Protein AF-A0A1F4VG11-F1 (afdb_monomer_lite)

Sequence (97 aa):
MWNREKVLSSIQYATGWALLFLFGYSFALPVFIGNVPKIPFLNPFIFPLLILTFFTHATLGVRSTSLRYRIWRPWLDLVFAAVWFFLCLTFLLVYLG

Foldseek 3Di:
DVVVLVVLVVLLVVLVVLLCVLCCQPPVVCVVPVDRDDDVVCNVCSQLSNLLSVLSNVLSVVQVVCVVVVNDDPCVVVVSVVVSVVSSVVSVVVSVD

Organism: NCBI:txid1802619

pLDDT: mean 90.59, std 6.23, range [57.16, 98.06]

Radius of gyration: 15.87 Å; chains: 1; bounding box: 39×28×46 Å

Structure (mmCIF, N/CA/C/O backbone):
data_AF-A0A1F4VG11-F1
#
_entry.id   AF-A0A1F4VG11-F1
#
loop_
_atom_site.group_PDB
_atom_site.id
_atom_site.type_symbol
_atom_site.label_atom_id
_atom_site.label_alt_id
_atom_site.label_comp_id
_atom_site.label_asym_id
_atom_site.label_entity_id
_atom_site.label_seq_id
_atom_site.pdbx_PDB_ins_code
_atom_site.Cartn_x
_atom_site.Cartn_y
_atom_site.Cartn_z
_atom_site.occupancy
_atom_site.B_iso_or_equiv
_atom_site.auth_seq_id
_atom_site.auth_comp_id
_atom_site.auth_asym_id
_atom_site.auth_atom_id
_atom_site.pdbx_PDB_model_num
ATOM 1 N N . MET A 1 1 ? -5.724 7.222 20.930 1.00 57.16 1 MET A N 1
ATOM 2 C CA . MET A 1 1 ? -6.467 6.853 19.698 1.00 57.16 1 MET A CA 1
ATOM 3 C C . MET A 1 1 ? -6.246 7.847 18.556 1.00 57.16 1 MET A C 1
ATOM 5 O O . MET A 1 1 ? -5.888 7.397 17.479 1.00 57.16 1 MET A O 1
ATOM 9 N N . TRP A 1 2 ? -6.346 9.166 18.781 1.00 62.88 2 TRP A N 1
ATOM 10 C CA . TRP A 1 2 ? -6.170 10.198 17.739 1.00 62.88 2 TRP A CA 1
ATOM 11 C C . TRP A 1 2 ? -4.838 10.126 16.959 1.00 62.88 2 TRP A C 1
ATOM 13 O O .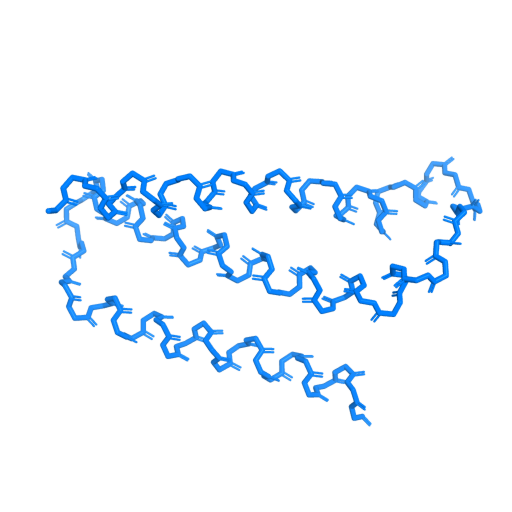 TRP A 1 2 ? -4.837 10.179 15.732 1.00 62.88 2 TRP A O 1
ATOM 23 N N . ASN A 1 3 ? -3.706 9.911 17.645 1.00 83.44 3 ASN A N 1
ATOM 24 C CA . ASN A 1 3 ? -2.395 9.833 16.980 1.00 83.44 3 ASN A CA 1
ATOM 25 C C . ASN A 1 3 ? -2.260 8.636 16.028 1.00 83.44 3 ASN A C 1
ATOM 27 O O . ASN A 1 3 ? -1.660 8.775 14.967 1.00 83.44 3 ASN A O 1
ATOM 31 N N . ARG A 1 4 ? -2.843 7.480 16.370 1.00 87.06 4 ARG A N 1
ATOM 32 C CA . ARG A 1 4 ? -2.787 6.276 15.525 1.00 87.06 4 ARG A CA 1
ATOM 33 C C . ARG A 1 4 ? -3.529 6.494 14.210 1.00 87.06 4 ARG A C 1
ATOM 35 O O . ARG A 1 4 ? -2.980 6.211 13.155 1.00 87.06 4 ARG A O 1
ATOM 42 N N . GLU A 1 5 ? -4.748 7.024 14.272 1.00 88.56 5 GLU A N 1
ATOM 43 C CA . GLU A 1 5 ? -5.553 7.284 13.072 1.00 88.56 5 GLU A CA 1
ATOM 44 C C . GLU A 1 5 ? -4.902 8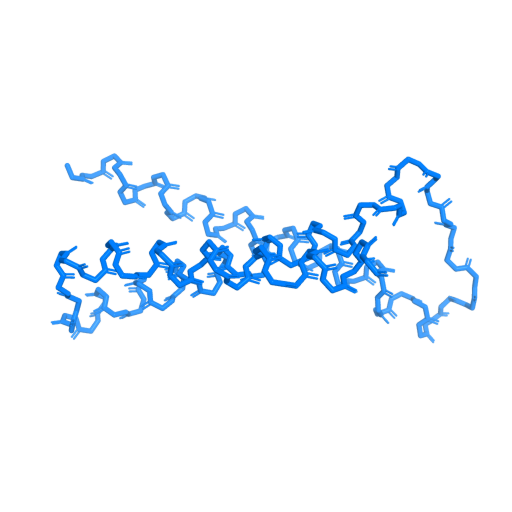.328 12.167 1.00 88.56 5 GLU A C 1
ATOM 46 O O . GLU A 1 5 ? -4.883 8.162 10.950 1.00 88.56 5 GLU A O 1
ATOM 51 N N . LYS A 1 6 ? -4.285 9.361 12.754 1.00 91.00 6 LYS A N 1
ATOM 52 C CA . LYS A 1 6 ? -3.519 10.350 11.993 1.00 91.00 6 LYS A CA 1
ATOM 53 C C . LYS A 1 6 ? -2.333 9.710 11.268 1.00 91.00 6 LYS A C 1
ATOM 55 O O . LYS A 1 6 ? -2.144 9.973 10.088 1.00 91.00 6 LYS A O 1
ATOM 60 N N . VAL A 1 7 ? -1.570 8.844 11.941 1.00 93.94 7 VAL A N 1
ATOM 61 C CA . VAL A 1 7 ? -0.445 8.120 11.323 1.00 93.94 7 VAL A CA 1
ATOM 62 C C . VAL A 1 7 ? -0.928 7.203 10.200 1.00 93.94 7 VAL A C 1
ATOM 64 O O . VAL A 1 7 ? -0.392 7.267 9.099 1.00 93.94 7 VAL A O 1
ATOM 67 N N . LEU A 1 8 ? -1.962 6.392 10.439 1.00 92.56 8 LEU A N 1
ATOM 68 C CA . LEU A 1 8 ? -2.495 5.474 9.428 1.00 92.56 8 LEU A CA 1
ATOM 69 C C . LEU A 1 8 ? -3.062 6.220 8.213 1.00 92.56 8 LEU A C 1
ATOM 71 O O . LEU A 1 8 ? -2.818 5.811 7.082 1.00 92.56 8 LEU A O 1
ATOM 75 N N . SER A 1 9 ? -3.750 7.341 8.432 1.00 93.44 9 SER A N 1
ATOM 76 C CA . SER A 1 9 ? -4.229 8.214 7.357 1.00 93.44 9 SER A CA 1
ATOM 77 C C . SER A 1 9 ? -3.072 8.809 6.546 1.00 93.44 9 SER A C 1
ATOM 79 O O . SER A 1 9 ? -3.082 8.746 5.317 1.00 93.44 9 SER A O 1
ATOM 81 N N . SER A 1 10 ? -2.016 9.294 7.211 1.00 96.25 10 SER A N 1
ATOM 82 C CA . SER A 1 10 ? -0.810 9.784 6.531 1.00 96.25 10 SER A CA 1
ATOM 83 C C . SER A 1 10 ? -0.116 8.693 5.710 1.00 96.25 10 SER A C 1
ATOM 85 O O . SER A 1 10 ? 0.320 8.959 4.592 1.00 96.25 10 SER A O 1
ATOM 87 N N . ILE A 1 11 ? -0.041 7.460 6.223 1.00 96.38 11 ILE A N 1
ATOM 88 C CA . ILE A 1 11 ? 0.514 6.316 5.482 1.00 96.38 11 ILE A CA 1
ATOM 89 C C . ILE A 1 11 ? -0.358 6.003 4.263 1.00 96.38 11 ILE A C 1
ATOM 91 O O . ILE A 1 11 ? 0.167 5.804 3.168 1.00 96.38 11 ILE A O 1
ATOM 95 N N . GLN A 1 12 ? -1.684 5.991 4.412 1.00 96.38 12 GLN A N 1
ATOM 96 C CA . GLN A 1 12 ? -2.598 5.757 3.294 1.00 96.38 12 GLN A CA 1
ATOM 97 C C . GLN A 1 12 ? -2.445 6.830 2.204 1.00 96.38 12 GLN A C 1
ATOM 99 O O . GLN A 1 12 ? -2.427 6.510 1.015 1.00 96.38 12 GLN A O 1
ATOM 104 N N . TYR A 1 13 ? -2.288 8.092 2.604 1.00 96.62 13 TYR A N 1
ATOM 105 C CA . TYR A 1 13 ? -2.040 9.202 1.690 1.00 96.62 13 TYR A CA 1
ATOM 106 C C . TYR A 1 13 ? -0.706 9.042 0.948 1.00 96.62 13 TYR A C 1
ATOM 108 O O . TYR A 1 13 ? -0.670 9.105 -0.280 1.00 96.62 13 TYR A O 1
ATOM 116 N N . ALA A 1 14 ? 0.380 8.765 1.675 1.00 97.31 14 ALA A N 1
ATOM 117 C CA . ALA A 1 14 ? 1.704 8.565 1.089 1.00 97.31 14 ALA A CA 1
ATOM 118 C C . ALA A 1 14 ? 1.732 7.374 0.117 1.00 97.31 14 ALA A C 1
ATOM 120 O O . ALA A 1 14 ? 2.265 7.482 -0.985 1.00 97.31 14 ALA A O 1
ATOM 121 N N . THR A 1 15 ? 1.107 6.256 0.495 1.00 97.44 15 THR A N 1
ATOM 122 C CA . THR A 1 15 ? 1.007 5.065 -0.362 1.00 97.44 15 THR A CA 1
ATOM 123 C C . THR A 1 15 ? 0.146 5.307 -1.602 1.00 97.44 15 THR A C 1
ATOM 125 O O . THR A 1 15 ? 0.479 4.801 -2.668 1.00 97.44 15 THR A O 1
ATOM 128 N N . GLY A 1 16 ? -0.898 6.137 -1.516 1.00 96.88 16 GLY A N 1
ATOM 129 C CA . GLY A 1 16 ? -1.681 6.548 -2.686 1.00 96.88 16 GLY A CA 1
ATOM 130 C C . GLY A 1 16 ? -0.839 7.311 -3.713 1.00 96.88 16 GLY A C 1
ATOM 131 O O . GLY A 1 16 ? -0.852 6.979 -4.897 1.00 96.88 16 GLY A O 1
ATOM 132 N N . TRP A 1 17 ? -0.037 8.277 -3.258 1.00 98.06 17 TRP A N 1
ATOM 133 C CA . TRP A 1 17 ? 0.906 8.988 -4.128 1.00 98.06 17 TRP A CA 1
ATOM 134 C C . TRP A 1 17 ? 1.988 8.073 -4.696 1.00 98.06 17 TRP A C 1
ATOM 136 O O . TRP A 1 17 ? 2.261 8.114 -5.894 1.00 98.06 17 TRP A O 1
ATOM 146 N N . ALA A 1 18 ? 2.583 7.218 -3.864 1.00 96.31 18 ALA A N 1
ATOM 147 C CA . ALA A 1 18 ? 3.593 6.270 -4.316 1.00 96.31 18 ALA A CA 1
ATOM 148 C C . ALA A 1 18 ? 3.042 5.316 -5.389 1.00 96.31 18 ALA A C 1
ATOM 150 O O . ALA A 1 18 ? 3.726 5.068 -6.377 1.00 96.31 18 ALA A O 1
ATOM 151 N N . LEU A 1 19 ? 1.794 4.849 -5.261 1.00 96.62 19 LEU A N 1
ATOM 152 C CA . LEU A 1 19 ? 1.139 4.049 -6.299 1.00 96.62 19 LEU A CA 1
ATOM 153 C C . LEU A 1 19 ? 0.968 4.815 -7.604 1.00 96.62 19 LEU A C 1
ATOM 155 O O . LEU A 1 19 ? 1.275 4.261 -8.654 1.00 96.62 19 LEU A O 1
ATOM 159 N N . LEU A 1 20 ? 0.519 6.071 -7.550 1.00 96.12 20 LEU A N 1
ATOM 160 C CA . LEU A 1 20 ? 0.380 6.899 -8.749 1.00 96.12 20 LEU A CA 1
ATOM 161 C C . LEU A 1 20 ? 1.711 7.018 -9.499 1.00 96.12 20 LEU A C 1
ATOM 163 O O . LEU A 1 20 ? 1.746 6.830 -10.714 1.00 96.12 20 LEU A O 1
ATOM 167 N N . PHE A 1 21 ? 2.812 7.263 -8.784 1.00 94.31 21 PHE A N 1
ATOM 168 C CA . PHE A 1 21 ? 4.133 7.372 -9.404 1.00 94.31 21 PHE A CA 1
ATOM 169 C C . PHE A 1 21 ? 4.668 6.031 -9.904 1.00 94.31 21 PHE A C 1
ATOM 171 O O . PHE A 1 21 ? 5.117 5.949 -11.045 1.00 94.31 21 PHE A O 1
ATOM 178 N N . LEU A 1 22 ? 4.609 4.977 -9.087 1.00 93.38 22 LEU A N 1
ATOM 179 C CA . LEU A 1 22 ? 5.119 3.656 -9.456 1.00 93.38 22 LEU A CA 1
ATOM 180 C C . LEU A 1 22 ? 4.334 3.065 -10.630 1.00 93.38 22 LEU A C 1
ATOM 182 O O . LEU A 1 22 ? 4.936 2.551 -11.572 1.00 93.38 22 LEU A O 1
ATOM 186 N N . PHE A 1 23 ? 3.004 3.166 -10.607 1.00 92.62 23 PHE A N 1
ATOM 187 C CA . PHE A 1 23 ? 2.152 2.693 -11.693 1.00 92.62 23 PHE A CA 1
ATOM 188 C C . PHE A 1 23 ? 2.317 3.558 -12.944 1.00 92.62 23 PHE A C 1
ATOM 190 O O . PHE A 1 23 ? 2.475 3.036 -14.049 1.00 92.62 23 PHE A O 1
ATOM 197 N N . GLY A 1 24 ? 2.350 4.881 -12.763 1.00 92.50 24 GLY A N 1
ATOM 198 C CA . GLY A 1 24 ? 2.585 5.839 -13.834 1.00 92.50 24 GLY A CA 1
ATOM 199 C C . GLY A 1 24 ? 3.890 5.560 -14.573 1.00 92.50 24 GLY A C 1
ATOM 200 O O . GLY A 1 24 ? 3.886 5.416 -15.788 1.00 92.50 24 GLY A O 1
ATOM 201 N N . TYR A 1 25 ? 4.994 5.401 -13.846 1.00 90.94 25 TYR A N 1
ATOM 202 C CA . TYR A 1 25 ? 6.305 5.112 -14.425 1.00 90.94 25 TYR A CA 1
ATOM 203 C C . TYR A 1 25 ? 6.381 3.723 -15.079 1.00 90.94 25 TYR A C 1
ATOM 205 O O . TYR A 1 25 ? 6.941 3.594 -16.165 1.00 90.94 25 TYR A O 1
ATOM 213 N N . SER A 1 26 ? 5.814 2.693 -14.443 1.00 88.69 26 SER A N 1
ATOM 214 C CA . SER A 1 26 ? 6.032 1.295 -14.856 1.00 88.69 26 SER A CA 1
ATOM 215 C C . SER A 1 26 ? 5.051 0.796 -15.917 1.00 88.69 26 SER A C 1
ATOM 217 O O . SER A 1 26 ? 5.402 -0.097 -16.681 1.00 88.69 26 SER A O 1
ATOM 219 N N . PHE A 1 27 ? 3.834 1.349 -15.968 1.00 89.38 27 PHE A N 1
ATOM 220 C CA . PHE A 1 27 ? 2.764 0.871 -16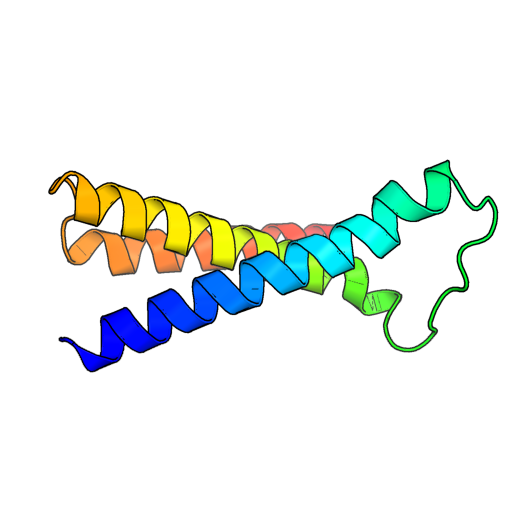.852 1.00 89.38 27 PHE A CA 1
ATOM 221 C C . PHE A 1 27 ? 2.200 1.957 -17.763 1.00 89.38 27 PHE A C 1
ATOM 223 O O . PHE A 1 27 ? 1.968 1.684 -18.936 1.00 89.38 27 PHE A O 1
ATOM 230 N N . ALA A 1 28 ? 1.988 3.181 -17.267 1.00 90.69 28 ALA A N 1
ATOM 231 C CA . ALA A 1 28 ? 1.376 4.234 -18.082 1.00 90.69 28 ALA A CA 1
ATOM 232 C C . ALA A 1 28 ? 2.380 4.888 -19.043 1.00 90.69 28 ALA A C 1
ATOM 234 O O . ALA A 1 28 ? 2.108 5.029 -20.230 1.00 90.69 28 ALA A O 1
ATOM 235 N N . LEU A 1 29 ? 3.560 5.268 -18.551 1.00 90.31 29 LEU A N 1
ATOM 236 C CA . LEU A 1 29 ? 4.579 5.970 -19.327 1.00 90.31 29 LEU A CA 1
ATOM 237 C C . LEU A 1 29 ? 5.086 5.169 -20.544 1.00 90.31 29 LEU A C 1
ATOM 239 O O . LEU A 1 29 ? 5.220 5.782 -21.604 1.00 90.31 29 LEU A O 1
ATOM 243 N N . PRO A 1 30 ? 5.290 3.834 -20.466 1.00 90.06 30 PRO A N 1
ATOM 244 C CA . PRO A 1 30 ? 5.667 3.022 -21.626 1.00 90.06 30 PRO A CA 1
ATOM 245 C C . PRO A 1 30 ? 4.664 3.048 -22.785 1.00 90.06 30 PRO A C 1
ATOM 247 O O . PRO A 1 30 ? 5.051 2.796 -23.922 1.00 90.06 30 PRO A O 1
ATOM 250 N N . VAL A 1 31 ? 3.389 3.373 -22.528 1.00 90.31 31 VAL A N 1
ATOM 251 C CA . VAL A 1 31 ? 2.366 3.510 -23.583 1.00 90.31 31 VAL A CA 1
ATOM 252 C C . VAL A 1 31 ? 2.638 4.730 -24.466 1.00 90.31 31 VAL A C 1
ATOM 254 O O . VAL A 1 31 ? 2.363 4.702 -25.662 1.00 90.31 31 VAL A O 1
ATOM 257 N N . PHE A 1 32 ? 3.191 5.799 -23.890 1.00 91.12 32 PHE A N 1
ATOM 258 C CA . PHE A 1 32 ? 3.447 7.061 -24.591 1.00 91.12 32 PHE A CA 1
ATOM 259 C C . PHE A 1 32 ? 4.905 7.208 -25.034 1.00 91.12 32 PHE A C 1
ATOM 261 O O . PHE A 1 32 ? 5.192 7.897 -26.010 1.00 91.12 32 PHE A O 1
ATOM 268 N N . ILE A 1 33 ? 5.833 6.575 -24.312 1.00 88.25 33 ILE A N 1
ATOM 269 C CA . ILE A 1 33 ? 7.273 6.669 -24.538 1.00 88.25 33 ILE A CA 1
ATOM 270 C C . ILE A 1 33 ? 7.824 5.256 -24.715 1.00 88.25 33 ILE A C 1
ATOM 272 O O . ILE A 1 33 ? 7.961 4.513 -23.747 1.00 88.25 33 ILE A O 1
ATOM 276 N N . GLY A 1 34 ? 8.197 4.897 -25.947 1.00 76.50 34 GLY A N 1
ATOM 277 C CA . GLY A 1 34 ? 8.633 3.534 -26.280 1.00 76.50 34 GLY A CA 1
ATOM 278 C C . GLY A 1 34 ? 9.875 3.038 -25.522 1.00 76.50 34 GLY A C 1
ATOM 279 O O . GLY A 1 34 ? 10.034 1.836 -25.352 1.00 76.50 34 GLY A O 1
ATOM 280 N N . ASN A 1 35 ? 10.729 3.941 -25.023 1.00 81.75 35 ASN A N 1
ATOM 281 C CA . ASN A 1 35 ? 11.918 3.607 -24.231 1.00 81.75 35 ASN A CA 1
ATOM 282 C C . ASN A 1 35 ? 11.982 4.446 -22.949 1.00 81.75 35 ASN A C 1
ATOM 284 O O . ASN A 1 35 ? 12.737 5.415 -22.860 1.00 81.75 35 ASN A O 1
ATOM 288 N N . VAL A 1 36 ? 11.187 4.078 -21.941 1.00 85.44 36 VAL A N 1
ATOM 289 C CA . VAL A 1 36 ? 11.285 4.693 -20.609 1.00 85.44 36 VAL A CA 1
ATOM 290 C C . VAL A 1 36 ? 12.673 4.407 -20.012 1.00 85.44 36 VAL A C 1
ATOM 292 O O . VAL A 1 36 ? 13.053 3.236 -19.910 1.00 85.44 36 VAL A O 1
ATOM 295 N N . PRO A 1 37 ? 13.441 5.436 -19.598 1.00 84.69 37 PRO A N 1
ATOM 296 C CA . PRO A 1 37 ? 14.7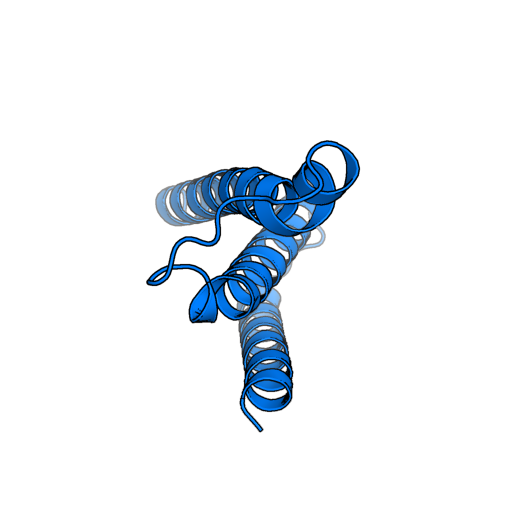62 5.240 -19.012 1.00 84.69 37 PRO A CA 1
ATOM 297 C C . PRO A 1 37 ? 14.665 4.387 -17.752 1.00 84.69 37 PRO A C 1
ATOM 299 O O . PRO A 1 37 ? 14.050 4.799 -16.768 1.00 84.69 37 PRO A O 1
ATOM 302 N N . LYS A 1 38 ? 15.278 3.201 -17.773 1.00 85.12 38 LYS A N 1
ATOM 303 C CA . LYS A 1 38 ? 15.341 2.308 -16.612 1.00 85.12 38 LYS A CA 1
ATOM 304 C C . LYS A 1 38 ? 16.338 2.861 -15.603 1.00 85.12 38 LYS A C 1
ATOM 306 O O . LYS A 1 38 ? 17.504 3.056 -15.929 1.00 85.12 38 LYS A O 1
ATOM 311 N N . ILE A 1 39 ? 15.888 3.072 -14.372 1.00 86.38 39 ILE A N 1
ATOM 312 C CA . ILE A 1 39 ? 16.744 3.509 -13.267 1.00 86.38 39 ILE A CA 1
ATOM 313 C C . ILE A 1 39 ? 17.384 2.257 -12.635 1.00 86.38 39 ILE A C 1
ATOM 315 O O . ILE A 1 39 ? 16.655 1.487 -12.006 1.00 86.38 39 ILE A O 1
ATOM 319 N N . PRO A 1 40 ? 18.707 2.019 -12.770 1.00 84.00 40 PRO A N 1
ATOM 320 C CA . PRO A 1 40 ? 19.325 0.729 -12.433 1.00 84.00 40 PRO A CA 1
ATOM 321 C C . PRO A 1 40 ? 19.095 0.272 -10.991 1.00 84.00 40 PRO A C 1
ATOM 323 O O . PRO A 1 40 ? 18.844 -0.904 -10.755 1.00 84.00 40 PRO A O 1
ATOM 326 N N . PHE A 1 41 ? 19.126 1.203 -10.034 1.00 84.75 41 PHE A N 1
ATOM 327 C CA . PHE A 1 41 ? 18.910 0.886 -8.624 1.00 84.75 41 PHE A CA 1
ATOM 328 C C . PHE A 1 41 ? 17.436 0.663 -8.276 1.00 84.75 41 PHE A C 1
ATOM 330 O O . PHE A 1 41 ? 17.155 -0.066 -7.340 1.00 84.75 41 PHE A O 1
ATOM 337 N N . LEU A 1 42 ? 16.497 1.293 -8.988 1.00 83.81 42 LEU A N 1
ATOM 338 C CA . LEU A 1 42 ? 15.067 1.233 -8.673 1.00 83.81 42 LEU A CA 1
ATOM 339 C C . LEU A 1 42 ? 14.402 0.038 -9.352 1.00 83.81 42 LEU A C 1
ATOM 341 O O . LEU A 1 42 ? 13.553 -0.614 -8.755 1.00 83.81 42 LEU A O 1
ATOM 345 N N . ASN A 1 43 ? 14.813 -0.256 -10.586 1.00 84.62 43 ASN A N 1
ATOM 346 C CA . ASN A 1 43 ? 14.227 -1.273 -11.448 1.00 84.62 43 ASN A CA 1
ATOM 347 C C . ASN A 1 43 ? 14.007 -2.646 -10.774 1.00 84.62 43 ASN A C 1
ATOM 349 O O . ASN A 1 43 ? 12.884 -3.141 -10.848 1.00 84.62 43 ASN A O 1
ATOM 353 N N . PRO A 1 44 ? 14.978 -3.243 -10.046 1.00 88.00 44 PRO A N 1
ATOM 354 C CA . PRO A 1 44 ? 14.747 -4.536 -9.393 1.00 88.00 44 PRO A CA 1
ATOM 355 C C . PRO A 1 44 ? 13.696 -4.476 -8.273 1.00 88.00 44 PRO A C 1
ATOM 357 O O . PRO A 1 44 ? 13.097 -5.499 -7.941 1.00 88.00 44 PRO A O 1
ATOM 360 N N . PHE A 1 45 ? 13.448 -3.291 -7.709 1.00 89.12 45 PHE A N 1
ATOM 361 C CA . PHE A 1 45 ? 12.518 -3.080 -6.601 1.00 89.12 45 PHE A CA 1
ATOM 362 C C . PHE A 1 45 ? 11.156 -2.545 -7.036 1.00 89.12 45 PHE A C 1
ATOM 364 O O . PHE A 1 45 ? 10.260 -2.495 -6.201 1.00 89.12 45 PHE A O 1
ATOM 371 N N . ILE A 1 46 ? 10.959 -2.170 -8.304 1.00 90.31 46 ILE A N 1
ATOM 372 C CA . ILE A 1 46 ? 9.688 -1.601 -8.783 1.00 90.31 46 ILE A CA 1
ATOM 373 C C . ILE A 1 46 ? 8.512 -2.508 -8.428 1.00 90.31 46 ILE A C 1
ATOM 375 O O . ILE A 1 46 ? 7.536 -2.047 -7.839 1.00 90.31 46 ILE A O 1
ATOM 379 N N . PHE A 1 47 ? 8.615 -3.797 -8.751 1.00 89.69 47 PHE A N 1
ATOM 380 C CA . PHE A 1 47 ? 7.543 -4.748 -8.488 1.00 89.69 47 PHE A CA 1
ATOM 381 C C . PHE A 1 47 ? 7.331 -4.989 -6.980 1.00 89.69 47 PHE A C 1
ATOM 383 O O . PHE A 1 47 ? 6.205 -4.798 -6.516 1.00 89.69 47 PHE A O 1
ATOM 390 N N . PRO A 1 48 ? 8.372 -5.282 -6.172 1.00 91.75 48 PRO A N 1
ATOM 391 C CA . PRO A 1 48 ? 8.250 -5.315 -4.713 1.00 91.75 48 PRO A CA 1
ATOM 392 C C . PRO A 1 48 ? 7.597 -4.069 -4.098 1.00 91.75 48 PRO A C 1
ATOM 394 O O . PRO A 1 48 ? 6.705 -4.181 -3.254 1.00 91.75 48 PRO A O 1
ATOM 397 N N . LEU A 1 49 ? 8.008 -2.878 -4.540 1.00 93.19 49 LEU A N 1
ATOM 398 C CA . LEU A 1 49 ? 7.476 -1.605 -4.060 1.00 93.19 49 LEU A CA 1
ATOM 399 C C . LEU A 1 49 ? 6.015 -1.426 -4.462 1.00 93.19 49 LEU A C 1
ATOM 401 O O . LEU A 1 49 ? 5.220 -0.985 -3.635 1.00 93.19 49 LEU A O 1
ATOM 405 N N . LEU A 1 50 ? 5.635 -1.797 -5.685 1.00 93.31 50 LEU A N 1
ATOM 406 C CA . LEU A 1 50 ? 4.243 -1.782 -6.131 1.00 93.31 50 LEU A CA 1
ATOM 407 C C . LEU A 1 50 ? 3.369 -2.682 -5.259 1.00 93.31 50 LEU A C 1
ATOM 409 O O . LEU A 1 50 ? 2.348 -2.216 -4.764 1.00 93.31 50 LEU A O 1
ATOM 413 N N . ILE A 1 51 ? 3.785 -3.928 -5.024 1.00 93.31 51 ILE A N 1
ATOM 414 C CA . ILE A 1 51 ? 3.045 -4.899 -4.207 1.00 93.31 51 ILE A CA 1
ATOM 415 C C . ILE A 1 51 ? 2.858 -4.385 -2.779 1.00 93.31 51 ILE A C 1
ATOM 417 O O . ILE A 1 51 ? 1.729 -4.311 -2.284 1.00 93.31 51 ILE A O 1
ATOM 421 N N . LEU A 1 52 ? 3.952 -3.973 -2.134 1.00 94.06 52 LEU A N 1
ATOM 422 C CA . LEU A 1 52 ? 3.917 -3.485 -0.760 1.00 94.06 52 LEU A CA 1
ATOM 423 C C . LEU A 1 52 ? 3.037 -2.237 -0.643 1.00 94.06 52 LEU A C 1
ATOM 425 O O . LEU A 1 52 ? 2.195 -2.141 0.254 1.00 94.06 52 LEU A O 1
ATOM 429 N N . THR A 1 53 ? 3.203 -1.286 -1.561 1.00 95.56 53 THR A N 1
ATOM 430 C CA . THR A 1 53 ? 2.449 -0.030 -1.546 1.00 95.56 53 THR A CA 1
ATOM 431 C C . THR A 1 53 ? 0.969 -0.283 -1.835 1.00 95.56 53 THR A C 1
ATOM 433 O O . THR A 1 53 ? 0.115 0.271 -1.144 1.00 95.56 53 THR A O 1
ATOM 436 N N . PHE A 1 54 ? 0.654 -1.171 -2.784 1.00 95.19 54 PHE A N 1
ATOM 437 C CA . PHE A 1 54 ? -0.711 -1.537 -3.160 1.00 95.19 54 PHE A CA 1
ATOM 438 C C . PHE A 1 54 ? -1.469 -2.163 -1.997 1.00 95.19 54 PHE A C 1
ATOM 440 O O . PHE A 1 54 ? -2.509 -1.643 -1.592 1.00 95.19 54 PHE A O 1
ATOM 447 N N . PHE A 1 55 ? -0.938 -3.237 -1.410 1.00 95.44 55 PHE A N 1
ATOM 448 C CA . PHE A 1 55 ? -1.628 -3.923 -0.322 1.00 95.44 55 PHE A CA 1
ATOM 449 C C . PHE A 1 55 ? -1.713 -3.066 0.938 1.00 95.44 55 PHE A C 1
ATOM 451 O O . PHE A 1 55 ? -2.725 -3.126 1.640 1.00 95.44 55 PHE A O 1
ATOM 458 N N . THR A 1 56 ? -0.708 -2.228 1.208 1.00 95.50 56 THR A N 1
ATOM 459 C CA . THR A 1 56 ? -0.773 -1.269 2.320 1.00 95.50 56 THR A CA 1
ATOM 460 C C . THR A 1 56 ? -1.885 -0.246 2.086 1.00 95.50 56 THR A C 1
ATOM 462 O O . THR A 1 56 ? -2.731 -0.051 2.960 1.00 95.50 56 THR A O 1
ATOM 465 N N . HIS A 1 57 ? -1.943 0.360 0.896 1.00 96.81 57 HIS A N 1
ATOM 466 C CA . HIS A 1 57 ? -2.975 1.336 0.547 1.00 96.81 57 HIS A CA 1
ATOM 467 C C . HIS A 1 57 ? -4.380 0.727 0.601 1.00 96.81 57 HIS A C 1
ATOM 469 O O . HIS A 1 57 ? -5.276 1.291 1.230 1.00 96.81 57 HIS A O 1
ATOM 475 N N . ALA A 1 58 ? -4.566 -0.448 -0.008 1.00 95.31 58 ALA A N 1
ATOM 476 C CA . ALA A 1 58 ? -5.842 -1.152 -0.044 1.00 95.31 58 ALA A CA 1
ATOM 477 C C . ALA A 1 58 ? -6.326 -1.526 1.365 1.00 95.31 58 ALA A C 1
ATOM 479 O O . ALA A 1 58 ? -7.473 -1.257 1.715 1.00 95.31 58 ALA A O 1
ATOM 480 N N . THR A 1 59 ? -5.442 -2.073 2.204 1.00 95.06 59 THR A N 1
ATOM 481 C CA . THR A 1 59 ? -5.768 -2.462 3.586 1.00 95.06 59 THR A CA 1
ATOM 482 C C . THR A 1 59 ? -6.213 -1.263 4.420 1.00 95.06 59 THR A C 1
ATOM 484 O O . THR A 1 59 ? -7.254 -1.308 5.082 1.00 95.06 59 THR A O 1
ATOM 487 N N . LEU A 1 60 ? -5.466 -0.158 4.352 1.00 95.00 60 LEU A N 1
ATOM 488 C CA . LEU A 1 60 ? -5.826 1.069 5.061 1.00 95.00 60 LEU A CA 1
ATOM 489 C C . LEU A 1 60 ? -7.105 1.699 4.497 1.00 95.00 60 LEU A C 1
ATOM 491 O O . LEU A 1 60 ? -7.928 2.185 5.271 1.00 95.00 60 LEU A O 1
ATOM 495 N N . GLY A 1 61 ? -7.319 1.624 3.182 1.00 95.06 61 GLY A N 1
ATOM 496 C CA . GLY A 1 61 ? -8.541 2.084 2.526 1.00 95.06 61 GLY A CA 1
ATOM 497 C C . GLY A 1 61 ? -9.782 1.322 2.967 1.00 95.06 61 GLY A C 1
ATOM 498 O O . GLY A 1 61 ? -10.769 1.945 3.354 1.00 95.06 61 GLY A O 1
ATOM 499 N N . VAL A 1 62 ? -9.726 -0.011 2.998 1.00 94.12 62 VAL A N 1
ATOM 500 C CA . VAL A 1 62 ? -10.834 -0.840 3.494 1.00 94.12 62 VAL A CA 1
ATOM 501 C C . VAL A 1 62 ? -11.136 -0.511 4.952 1.00 94.12 62 VAL A C 1
ATOM 503 O O . VAL A 1 62 ? -12.300 -0.309 5.304 1.00 94.12 62 VAL A O 1
ATOM 506 N N . ARG A 1 63 ? -10.105 -0.381 5.794 1.00 93.38 63 ARG A N 1
ATOM 507 C CA . ARG A 1 63 ? -10.261 0.010 7.199 1.00 93.38 63 ARG A CA 1
ATOM 508 C C . ARG A 1 63 ? -10.896 1.392 7.355 1.00 93.38 63 ARG A C 1
ATOM 510 O O . ARG A 1 63 ? -11.856 1.536 8.108 1.00 93.38 63 ARG A O 1
ATOM 517 N N . SER A 1 64 ? -10.383 2.396 6.647 1.00 93.19 64 SER A N 1
ATOM 518 C CA . SER A 1 64 ? -10.872 3.780 6.689 1.00 93.19 64 SER A CA 1
ATOM 519 C C . SER A 1 64 ? -12.344 3.869 6.272 1.00 93.19 64 SER A C 1
ATOM 521 O O . SER A 1 64 ? -13.179 4.412 7.001 1.00 93.19 64 SER A O 1
ATOM 523 N N . THR A 1 65 ? -12.700 3.224 5.159 1.00 94.19 65 THR A N 1
ATOM 524 C CA . THR A 1 65 ? -14.084 3.116 4.684 1.00 94.19 65 THR A CA 1
ATOM 525 C C . THR A 1 65 ? -14.969 2.391 5.700 1.00 94.19 65 THR A C 1
ATOM 527 O O . THR A 1 65 ? -16.053 2.862 6.039 1.00 94.19 65 THR A O 1
ATOM 530 N N . SER A 1 66 ? -14.494 1.284 6.263 1.00 93.75 66 SER A N 1
ATOM 531 C CA . SER A 1 66 ? -15.243 0.505 7.253 1.00 93.75 66 SER A CA 1
ATOM 532 C C . SER A 1 66 ? -15.491 1.268 8.556 1.00 93.75 66 SER A C 1
ATOM 534 O O . SER A 1 66 ? -16.564 1.152 9.152 1.00 93.75 66 SER A O 1
ATOM 536 N N . LEU A 1 67 ? -14.524 2.073 9.001 1.00 91.81 67 LEU A N 1
ATOM 537 C CA . LEU A 1 67 ? -14.684 2.969 10.147 1.00 91.81 67 LEU A CA 1
ATOM 538 C C . LEU A 1 67 ? -15.726 4.052 9.858 1.00 91.81 67 LEU A C 1
ATOM 540 O O . LEU A 1 67 ? -16.595 4.294 10.697 1.00 91.81 67 LEU A O 1
ATOM 544 N N . ARG A 1 68 ? -15.698 4.649 8.656 1.00 93.56 68 ARG A N 1
ATOM 545 C CA . ARG A 1 68 ? -16.690 5.645 8.217 1.00 93.56 68 ARG A CA 1
ATOM 546 C C . ARG A 1 68 ? -18.119 5.097 8.272 1.00 93.56 68 ARG A C 1
ATOM 548 O O . ARG A 1 68 ? -19.019 5.810 8.708 1.00 93.56 68 ARG A O 1
ATOM 555 N N . TYR A 1 69 ? -18.314 3.837 7.885 1.00 95.62 69 TYR A N 1
ATOM 556 C CA . TYR A 1 69 ? -19.615 3.158 7.925 1.00 95.62 69 TYR A CA 1
ATOM 557 C C . TYR A 1 69 ? -19.917 2.438 9.249 1.00 95.62 69 TYR A C 1
ATOM 559 O O . TYR A 1 69 ? -20.937 1.765 9.350 1.00 95.62 69 TYR A O 1
ATOM 567 N N . ARG A 1 70 ? -19.071 2.582 10.281 1.00 93.50 70 ARG A N 1
ATOM 568 C CA . ARG A 1 70 ? -19.242 1.958 11.611 1.00 93.50 70 ARG A CA 1
ATOM 569 C C . ARG A 1 70 ? -19.364 0.424 11.588 1.00 93.50 70 ARG A C 1
ATOM 571 O O . ARG A 1 70 ? -19.931 -0.163 12.504 1.00 93.50 70 ARG A O 1
ATOM 578 N N . ILE A 1 71 ? -18.800 -0.225 10.571 1.00 94.50 71 ILE A N 1
ATOM 579 C CA . ILE A 1 71 ? -18.770 -1.693 10.438 1.00 94.50 71 ILE A CA 1
ATOM 580 C C . ILE A 1 71 ? -17.462 -2.305 10.965 1.00 94.50 71 ILE A C 1
ATOM 582 O O . ILE A 1 71 ? -17.346 -3.523 11.090 1.00 94.50 71 ILE A O 1
ATOM 586 N N . TRP A 1 72 ? -16.467 -1.471 11.285 1.00 92.69 72 TRP A N 1
ATOM 587 C CA . TRP A 1 72 ? -15.161 -1.936 11.748 1.00 92.69 72 TRP A CA 1
ATOM 588 C C . TRP A 1 72 ? -15.194 -2.473 13.183 1.00 92.69 72 TRP A C 1
ATOM 590 O O . TRP A 1 72 ? -15.773 -1.862 14.082 1.00 92.69 72 TRP A O 1
ATOM 600 N N . ARG A 1 73 ? -14.490 -3.585 13.416 1.00 92.00 73 ARG A N 1
ATOM 601 C CA . ARG A 1 73 ? -14.258 -4.171 14.742 1.00 92.00 73 ARG A CA 1
ATOM 602 C C . ARG A 1 73 ? -12.756 -4.169 15.044 1.00 92.00 73 ARG A C 1
ATOM 604 O O . ARG A 1 73 ? -11.985 -4.496 14.149 1.00 92.00 73 ARG A O 1
ATOM 611 N N . PRO A 1 74 ? -12.316 -3.880 16.282 1.00 87.25 74 PRO A N 1
ATOM 612 C CA . PRO A 1 74 ? -10.888 -3.769 16.600 1.00 87.25 74 PRO A CA 1
ATOM 613 C C . PRO A 1 74 ? -10.045 -5.007 16.255 1.00 87.25 74 PRO A C 1
ATOM 615 O O . PRO A 1 74 ? -8.914 -4.864 15.806 1.00 87.25 74 PRO A O 1
ATOM 618 N N . TRP A 1 75 ? -10.593 -6.219 16.398 1.00 89.94 75 TRP A N 1
ATOM 619 C CA . TRP A 1 75 ? -9.882 -7.462 16.062 1.00 89.94 75 TRP A CA 1
ATOM 620 C C . TRP A 1 75 ? -9.609 -7.626 14.557 1.00 89.94 75 TRP A C 1
ATOM 622 O O . TRP A 1 75 ? -8.696 -8.360 14.183 1.00 89.94 75 TRP A O 1
ATOM 632 N N . LEU A 1 76 ? -10.343 -6.912 13.693 1.00 90.56 76 LEU A N 1
ATOM 633 C CA . LEU A 1 76 ? -10.079 -6.906 12.254 1.00 90.56 76 LEU A CA 1
ATOM 634 C C . LEU A 1 76 ? -8.730 -6.263 11.929 1.00 90.56 76 LEU A C 1
ATOM 636 O O . LEU A 1 76 ? -8.140 -6.634 10.925 1.00 90.56 76 LEU A O 1
ATOM 640 N N . ASP A 1 77 ? -8.196 -5.378 12.781 1.00 88.62 77 ASP A N 1
ATOM 641 C CA . ASP A 1 77 ? -6.846 -4.829 12.592 1.00 88.62 77 ASP A CA 1
ATOM 642 C C . ASP A 1 77 ? -5.795 -5.954 12.539 1.00 88.62 77 ASP A C 1
ATOM 644 O O . ASP A 1 77 ? -4.892 -5.918 11.705 1.00 88.62 77 ASP A O 1
ATOM 648 N N . LEU A 1 78 ? -5.936 -6.977 13.392 1.00 90.06 78 LEU A N 1
ATOM 649 C CA . LEU A 1 78 ? -5.023 -8.120 13.439 1.00 90.06 78 LEU A CA 1
ATOM 650 C C . LEU A 1 78 ? -5.186 -9.019 12.207 1.00 90.06 78 LEU A C 1
ATOM 652 O O . LEU A 1 78 ? -4.199 -9.417 11.593 1.00 90.06 78 LEU A O 1
ATOM 656 N N . VAL A 1 79 ? -6.432 -9.310 11.825 1.00 90.56 79 VAL A N 1
ATOM 657 C CA . VAL A 1 79 ? -6.731 -10.154 10.658 1.00 90.56 79 VAL A CA 1
ATOM 658 C C . VAL A 1 79 ? -6.246 -9.494 9.374 1.00 90.56 79 VAL A C 1
ATOM 660 O O . VAL A 1 79 ? -5.580 -10.138 8.571 1.00 90.56 79 VAL A O 1
ATOM 663 N N . PHE A 1 80 ? -6.507 -8.199 9.199 1.00 89.44 80 PHE A N 1
ATOM 664 C CA . PHE A 1 80 ? -6.025 -7.460 8.038 1.00 89.44 80 PHE A CA 1
ATOM 665 C C . PHE A 1 80 ? -4.503 -7.360 8.008 1.00 89.44 80 PHE A C 1
ATOM 667 O O . PHE A 1 80 ? -3.936 -7.462 6.927 1.00 89.44 80 PHE A O 1
ATOM 674 N N . ALA A 1 81 ? -3.829 -7.222 9.154 1.00 90.19 81 ALA A N 1
ATOM 675 C CA . ALA A 1 81 ? -2.369 -7.263 9.200 1.00 90.19 81 ALA A CA 1
ATOM 676 C C . ALA A 1 81 ? -1.818 -8.632 8.760 1.00 90.19 81 ALA A C 1
ATOM 678 O O . ALA A 1 81 ? -0.870 -8.685 7.978 1.00 90.19 81 ALA A O 1
ATOM 679 N N . ALA A 1 82 ? -2.433 -9.734 9.200 1.00 92.69 82 ALA A N 1
ATOM 680 C CA . ALA A 1 82 ? -2.038 -11.080 8.785 1.00 92.69 82 ALA A CA 1
ATOM 681 C C . ALA A 1 82 ? -2.273 -11.314 7.283 1.00 92.69 82 ALA A C 1
ATOM 683 O O . ALA A 1 82 ? -1.382 -11.803 6.590 1.00 92.69 82 ALA A O 1
ATOM 684 N N . VAL A 1 83 ? -3.438 -10.911 6.764 1.00 91.75 83 VAL A N 1
ATOM 685 C CA . VAL A 1 83 ? -3.768 -11.000 5.331 1.00 91.75 83 VAL A CA 1
ATOM 686 C C . VAL A 1 83 ? -2.826 -10.131 4.497 1.00 91.75 83 VAL A C 1
ATOM 688 O O . VAL A 1 83 ? -2.298 -10.599 3.493 1.00 91.75 83 VAL A O 1
ATOM 691 N N . TRP A 1 84 ? -2.564 -8.895 4.927 1.00 94.00 84 TRP A N 1
ATOM 692 C CA . TRP A 1 84 ? -1.600 -7.997 4.289 1.00 94.00 84 TRP A CA 1
ATOM 693 C C . TRP A 1 84 ? -0.210 -8.633 4.203 1.00 94.00 84 TRP A C 1
ATOM 695 O O . TRP A 1 84 ? 0.384 -8.650 3.125 1.00 94.00 84 TRP A O 1
ATOM 705 N N . PHE A 1 85 ? 0.284 -9.190 5.314 1.00 93.69 85 PHE A N 1
ATOM 706 C CA . PHE A 1 85 ? 1.599 -9.824 5.367 1.00 93.69 85 PHE A CA 1
ATOM 707 C C . PHE A 1 85 ? 1.665 -11.034 4.436 1.00 93.69 85 PHE A C 1
ATOM 709 O O . PHE A 1 85 ? 2.600 -11.149 3.648 1.00 93.69 85 PHE A O 1
ATOM 716 N N . PHE A 1 86 ? 0.646 -11.898 4.485 1.00 94.69 86 PHE A N 1
ATOM 717 C CA . PHE A 1 86 ? 0.563 -13.082 3.638 1.00 94.69 86 PHE A CA 1
ATOM 718 C C . PHE A 1 86 ? 0.557 -12.710 2.153 1.00 94.69 86 PHE A C 1
ATOM 720 O O . PHE A 1 86 ? 1.368 -13.227 1.394 1.00 94.69 86 PHE A O 1
ATOM 727 N N . LEU A 1 87 ? -0.284 -11.754 1.745 1.00 91.00 87 LEU A N 1
ATOM 728 C CA . LEU A 1 87 ? -0.355 -11.297 0.356 1.00 91.00 87 LEU A CA 1
ATOM 729 C C . LEU A 1 87 ? 0.968 -10.682 -0.112 1.00 91.00 87 LEU A C 1
ATOM 731 O O . LEU A 1 87 ? 1.455 -11.035 -1.184 1.00 91.00 87 LEU A O 1
ATOM 735 N N . CYS A 1 88 ? 1.588 -9.811 0.689 1.00 92.56 88 CYS A N 1
ATOM 736 C CA . CYS A 1 88 ? 2.886 -9.238 0.332 1.00 92.56 88 CYS A CA 1
ATOM 737 C C . CYS A 1 88 ? 3.951 -10.331 0.179 1.00 92.56 88 CYS A C 1
ATOM 739 O O . CYS A 1 88 ? 4.665 -10.352 -0.820 1.00 92.56 88 CYS A O 1
ATOM 741 N N . LEU A 1 89 ? 4.034 -11.258 1.137 1.00 93.19 89 LEU A N 1
ATOM 742 C CA . LEU A 1 89 ? 5.021 -12.332 1.127 1.00 93.19 89 LEU A CA 1
ATOM 743 C C . LEU A 1 89 ? 4.833 -13.269 -0.070 1.00 93.19 89 LEU A C 1
ATOM 745 O O . LEU A 1 89 ? 5.800 -13.550 -0.768 1.00 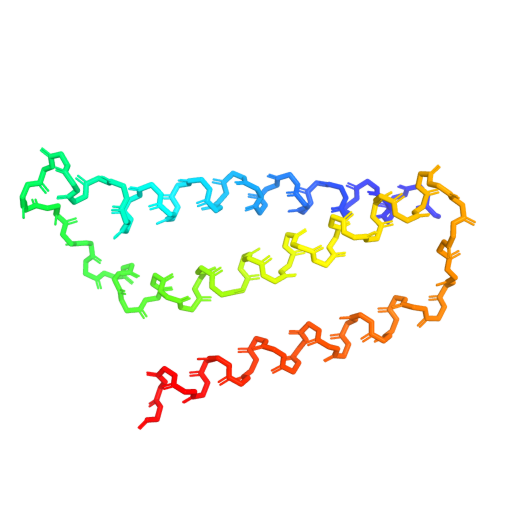93.19 89 LEU A O 1
ATOM 749 N N . THR A 1 90 ? 3.607 -13.722 -0.342 1.00 91.50 90 THR A N 1
ATOM 750 C CA . THR A 1 90 ? 3.325 -14.621 -1.468 1.00 91.50 90 THR A CA 1
ATOM 751 C C . THR A 1 90 ? 3.714 -13.988 -2.800 1.00 91.50 90 THR A C 1
ATOM 753 O O . THR A 1 90 ? 4.416 -14.617 -3.585 1.00 91.50 90 THR A O 1
ATOM 756 N N . PHE A 1 91 ? 3.317 -12.737 -3.054 1.00 89.44 91 PHE A N 1
ATOM 757 C CA . PHE A 1 91 ? 3.652 -12.064 -4.312 1.00 89.44 91 PHE A CA 1
ATOM 758 C C . PHE A 1 91 ? 5.152 -11.781 -4.450 1.00 89.44 91 PHE A C 1
ATOM 760 O O . PHE A 1 91 ? 5.686 -11.873 -5.553 1.00 89.44 91 PHE A O 1
ATOM 767 N N . LEU A 1 92 ? 5.844 -11.475 -3.349 1.00 88.50 92 LEU A N 1
ATOM 768 C CA . LEU A 1 92 ?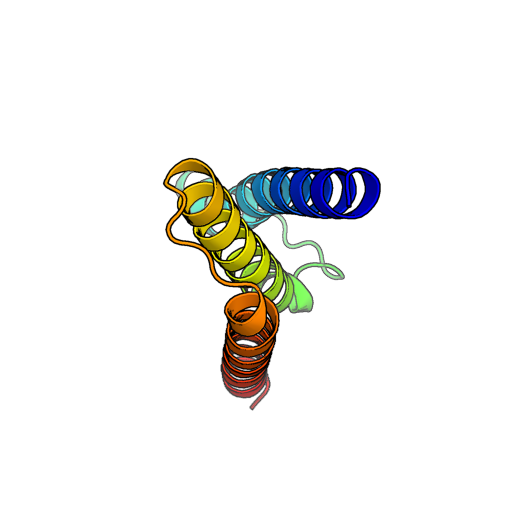 7.299 -11.324 -3.358 1.00 88.50 92 LEU A CA 1
ATOM 769 C C . LEU A 1 92 ? 8.010 -12.649 -3.642 1.00 88.50 92 LEU A C 1
ATOM 771 O O . LEU A 1 92 ? 8.936 -12.667 -4.443 1.00 88.50 92 LEU A O 1
ATOM 775 N N . LEU A 1 93 ? 7.575 -13.753 -3.030 1.00 89.75 93 LEU A N 1
ATOM 776 C CA . LEU A 1 93 ? 8.159 -15.074 -3.274 1.00 89.75 93 LEU A CA 1
ATOM 777 C C . LEU A 1 93 ? 7.959 -15.526 -4.721 1.00 89.75 93 LEU A C 1
ATOM 779 O O . LEU A 1 93 ? 8.900 -16.026 -5.317 1.00 89.75 93 LEU A O 1
ATOM 783 N N . VAL A 1 94 ? 6.776 -15.297 -5.300 1.00 87.19 94 VAL A N 1
ATOM 784 C CA . VAL A 1 94 ? 6.504 -15.592 -6.719 1.00 87.19 94 VAL A CA 1
ATOM 785 C C . VAL A 1 94 ? 7.359 -14.739 -7.662 1.00 87.19 94 VAL A C 1
ATOM 787 O O . VAL A 1 94 ? 7.653 -15.162 -8.770 1.00 87.19 94 VAL A O 1
ATOM 790 N N . TYR A 1 95 ? 7.745 -13.529 -7.254 1.00 83.62 95 TYR A N 1
ATOM 791 C CA . TYR A 1 95 ? 8.628 -12.676 -8.051 1.00 83.62 95 TYR A CA 1
ATOM 792 C C . TYR A 1 95 ? 10.111 -13.055 -7.929 1.00 83.62 95 TYR A C 1
ATOM 794 O O . TYR A 1 95 ? 10.873 -12.845 -8.869 1.00 83.62 95 TYR A O 1
ATOM 802 N N . LEU A 1 96 ? 10.531 -13.549 -6.761 1.00 83.06 96 LEU A N 1
ATOM 803 C CA . LEU A 1 96 ? 11.931 -13.862 -6.462 1.00 83.06 96 LEU A CA 1
ATOM 804 C C . LEU A 1 96 ? 12.327 -15.315 -6.765 1.00 83.06 96 LEU A C 1
ATOM 806 O O . LEU A 1 96 ? 13.523 -15.577 -6.889 1.00 83.06 96 LEU A O 1
ATOM 810 N N . GLY A 1 97 ? 11.364 -16.238 -6.804 1.00 76.25 97 GLY A N 1
ATOM 811 C CA . GLY A 1 97 ? 11.555 -17.662 -7.107 1.00 76.25 97 GLY A CA 1
ATOM 812 C C . GLY A 1 97 ? 11.236 -17.992 -8.553 1.00 76.25 97 GLY A C 1
ATOM 813 O O . GLY A 1 97 ? 11.961 -18.845 -9.108 1.00 76.25 97 GLY A O 1
#

Secondary structure (DSSP, 8-state):
-HHHHHHHHHHHHHHHHHHHHHHIIIIIHHHH-TTPPP-TTTGGGHHHHHHHHHHHHHHHHHHHHHHHTT---TTHHHHHHHHHHHHHHHHHHHHH-